Protein 4PWW (pdb70)

Solvent-accessible surface area: 5290 Å² total; per-residue (Å²): 85,23,2,12,4,86,0,100,60,66,94,72,135,18,0,67,117,0,0,104,63,1,19,103,48,0,103,174,76,59,9,85,30,60,79,56,96,68,65,133,32,4,44,2,66,2,36,61,5,82,103,103,20,25,111,61,0,32,128,7,8,92,120,7,24,151,118,61,65,16,54,36,54,110,39,138,171,75,41,192,54,9,140,95,123

Foldseek 3Di:
DKKKKKWADDAPVLSCVLCVVLVVLLVVQVWDWDWDDDPRMIIIIIPPDDDVRVVVSVVSNVVSCVVRVIDMDIDDPPDPVNPPD

CATH classification: 3.30.70.600

Nearest PDB structures (foldseek):
  4pww-assembly1_A-2  TM=1.012E+00  e=9.361E-15  synthetic construct
  4rjv-assembly2_C  TM=9.203E-01  e=1.880E-11  synthetic construct
  6zv9-assembly1_A  TM=9.373E-01  e=1.623E-10  synthetic construct
  2mtl-assembly1_A  TM=8.366E-01  e=4.615E-11  synthetic construct
  4nez-assembly1_A-2  TM=9.099E-01  e=1.733E-08  synthetic construct

Sequence (85 aa):
MEMDIRFRGDDLEALLKAAIEMIKQALKFGATITLSLDGNDLEIRITGVPEQVRKELAKEAERLAKEFGITVTRTIRGSWSLEHH

Structure (mmCIF, N/CA/C/O backbone):
data_4PWW
#
_entry.id   4PWW
#
_cell.length_a   33.548
_cell.length_b   69.645
_cell.length_c   73.138
_cell.angle_alpha   90.000
_cell.angle_beta   90.000
_cell.angle_gamma   90.000
#
_symmetry.space_group_name_H-M   'I 21 21 21'
#
loop_
_entity.id
_entity.type
_entity.pdbx_description
1 polymer OR494
2 non-polymer 'PHOSPHATE ION'
3 non-polymer 'ACETIC ACID'
4 water water
#
loop_
_atom_site.group_PDB
_atom_site.id
_atom_site.type_symbol
_atom_site.label_atom_id
_atom_site.label_alt_id
_atom_site.label_comp_id
_atom_site.label_asym_id
_atom_site.label_entity_id
_atom_site.label_seq_id
_atom_site.pdbx_PDB_ins_code
_atom_site.Cartn_x
_atom_site.Cartn_y
_atom_site.Cartn_z
_atom_site.occupancy
_atom_site.B_iso_or_equiv
_atom_site.auth_seq_id
_atom_site.auth_comp_id
_atom_site.auth_asym_id
_atom_site.auth_atom_id
_atom_site.pdbx_PDB_model_num
ATOM 1 N N . MET A 1 1 ? 13.128 44.189 43.171 1.00 38.48 1 MET A N 1
ATOM 2 C CA . MET A 1 1 ? 13.944 43.787 44.308 1.00 39.34 1 MET A CA 1
ATOM 3 C C . MET A 1 1 ? 14.636 42.467 44.018 1.00 35.80 1 MET A C 1
ATOM 4 O O . MET A 1 1 ? 13.987 41.436 43.847 1.00 36.88 1 MET A O 1
ATOM 9 N N . GLU A 1 2 ? 15.957 42.492 43.961 1.00 33.04 2 GLU A N 1
ATOM 10 C CA . GLU A 1 2 ? 16.680 41.255 43.752 1.00 26.71 2 GLU A CA 1
ATOM 11 C C . GLU A 1 2 ? 16.641 40.400 45.013 1.00 21.15 2 GLU A C 1
ATOM 12 O O . GLU A 1 2 ? 16.150 40.826 46.064 1.00 22.38 2 GLU A O 1
ATOM 18 N N . MET A 1 3 ? 17.107 39.172 44.884 1.00 16.02 3 MET A N 1
ATOM 19 C CA . MET A 1 3 ? 17.388 38.362 46.059 1.00 15.15 3 MET A CA 1
ATOM 20 C C . MET A 1 3 ? 18.814 37.857 45.950 1.00 14.28 3 MET A C 1
ATOM 21 O O . MET A 1 3 ? 19.283 37.482 44.873 1.00 16.03 3 MET A O 1
ATOM 26 N N . ASP A 1 4 ? 19.532 37.929 47.057 1.00 12.19 4 ASP A N 1
ATOM 27 C CA . ASP A 1 4 ? 20.911 37.477 47.107 1.00 11.93 4 ASP A CA 1
ATOM 28 C C . ASP A 1 4 ? 20.999 36.304 48.058 1.00 13.17 4 ASP A C 1
ATOM 29 O O . ASP A 1 4 ? 20.474 36.356 49.177 1.00 13.16 4 ASP A O 1
ATOM 34 N N . ILE A 1 5 ? 21.644 35.240 47.615 1.00 11.71 5 ILE A N 1
ATOM 35 C CA . ILE A 1 5 ? 21.885 34.098 48.473 1.00 11.54 5 ILE A CA 1
ATOM 36 C C . ILE A 1 5 ? 23.319 33.612 48.332 1.00 11.54 5 ILE A C 1
ATOM 37 O O . ILE A 1 5 ? 24.018 33.917 47.351 1.00 12.98 5 ILE A O 1
ATOM 42 N N . ARG A 1 6 ? 23.766 32.847 49.311 1.00 11.34 6 ARG A N 1
ATOM 43 C CA . ARG A 1 6 ? 25.074 32.218 49.234 1.00 11.73 6 ARG A CA 1
ATOM 44 C C . ARG A 1 6 ? 24.942 30.742 49.520 1.00 11.00 6 ARG A C 1
ATOM 45 O O . ARG A 1 6 ? 24.211 30.349 50.434 1.00 12.94 6 ARG A O 1
ATOM 53 N N . PHE A 1 7 ? 25.654 29.930 48.747 1.00 13.42 7 PHE A N 1
ATOM 54 C CA . PHE A 1 7 ? 25.763 28.499 48.995 1.00 14.82 7 PHE A CA 1
ATOM 55 C C . PHE A 1 7 ? 27.125 28.238 49.611 1.00 16.88 7 PHE A C 1
ATOM 56 O O . PHE A 1 7 ? 28.143 28.762 49.142 1.00 15.86 7 PHE A O 1
ATOM 64 N N . ARG A 1 8 ? 27.160 27.406 50.643 1.00 15.96 8 ARG A N 1
ATOM 65 C CA . ARG A 1 8 ? 28.434 27.024 51.221 1.00 18.04 8 ARG A CA 1
ATOM 66 C C . ARG A 1 8 ? 28.346 25.687 51.935 1.00 17.13 8 ARG A C 1
ATOM 67 O O . ARG A 1 8 ? 27.251 25.152 52.136 1.00 17.10 8 ARG A O 1
ATOM 75 N N . GLY A 1 9 ? 29.503 25.140 52.294 1.00 18.83 9 GLY A N 1
ATOM 76 C CA . GLY A 1 9 ? 29.543 23.891 53.029 1.00 21.52 9 GLY A CA 1
ATOM 77 C C . GLY A 1 9 ? 29.948 22.684 52.205 1.00 24.92 9 GLY A C 1
ATOM 78 O O . GLY A 1 9 ? 29.705 21.552 52.617 1.00 28.09 9 GLY A O 1
ATOM 79 N N . ASP A 1 10 ? 30.566 22.920 51.048 1.00 25.32 10 ASP A N 1
ATOM 80 C CA . ASP A 1 10 ? 31.084 21.836 50.204 1.00 26.89 10 ASP A CA 1
ATOM 81 C C . ASP A 1 10 ? 32.014 22.413 49.137 1.00 26.14 10 ASP A C 1
ATOM 82 O O . ASP A 1 10 ? 32.106 23.631 48.991 1.00 26.22 10 ASP A O 1
ATOM 87 N N . ASP A 1 11 ? 32.701 21.552 48.389 1.00 26.66 11 ASP A N 1
ATOM 88 C CA . ASP A 1 11 ? 33.563 22.039 47.312 1.00 28.64 11 ASP A CA 1
ATOM 89 C C . ASP A 1 11 ? 32.730 22.662 46.190 1.00 27.54 11 ASP A C 1
ATOM 90 O O . ASP A 1 11 ? 31.521 22.435 46.113 1.00 27.04 11 ASP A O 1
ATOM 95 N N . LEU A 1 12 ? 33.370 23.454 45.334 1.00 26.91 12 LEU A N 1
ATOM 96 C CA . LEU A 1 12 ? 32.642 24.249 44.342 1.00 29.85 12 LEU A CA 1
ATOM 97 C C . LEU A 1 12 ? 31.821 23.411 43.356 1.00 30.86 12 LEU A C 1
ATOM 98 O O . LEU A 1 12 ? 30.701 23.780 42.999 1.00 29.11 12 LEU A O 1
ATOM 103 N N . GLU A 1 13 ? 32.379 22.288 42.917 1.00 32.13 13 GLU A N 1
ATOM 104 C CA . GLU A 1 13 ? 31.663 21.398 42.010 1.00 32.99 13 GLU A CA 1
ATOM 105 C C . GLU A 1 13 ? 30.342 20.947 42.632 1.00 32.82 13 GLU A C 1
ATOM 106 O O . GLU A 1 13 ? 29.295 20.958 41.981 1.00 33.37 13 GLU A O 1
ATOM 112 N N . ALA A 1 14 ? 30.396 20.574 43.905 1.00 31.64 14 ALA A N 1
ATOM 113 C CA . ALA A 1 14 ? 29.207 20.127 44.622 1.00 30.47 14 ALA A CA 1
ATOM 114 C C . ALA A 1 14 ? 28.215 21.260 44.889 1.00 28.03 14 ALA A C 1
ATOM 115 O O . ALA A 1 14 ? 27.005 21.054 44.829 1.00 29.04 14 ALA A O 1
ATOM 117 N N . LEU A 1 15 ? 28.716 22.454 45.194 1.00 26.85 15 LEU A N 1
ATOM 118 C CA . LEU A 1 15 ? 27.824 23.593 45.381 1.00 23.33 15 LEU A CA 1
ATOM 119 C C . LEU A 1 15 ? 27.156 23.966 44.056 1.00 23.92 15 LEU A C 1
ATOM 120 O O . LEU A 1 15 ? 25.988 24.344 44.030 1.00 22.58 15 LEU A O 1
ATOM 125 N N . LEU A 1 16 ? 27.903 23.853 42.957 1.00 25.66 16 LEU A N 1
ATOM 126 C CA . LEU A 1 16 ? 27.349 24.143 41.636 1.00 27.08 16 LEU A CA 1
ATOM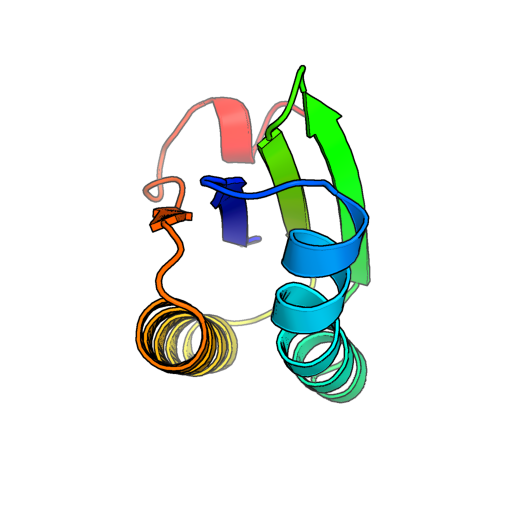 127 C C . LEU A 1 16 ? 26.266 23.138 41.250 1.00 29.59 16 LEU A C 1
ATOM 128 O O . LEU A 1 16 ? 25.268 23.500 40.624 1.00 31.82 16 LEU A O 1
ATOM 133 N N . LYS A 1 17 ? 26.448 21.881 41.634 1.00 29.16 17 LYS A N 1
ATOM 134 C CA . LYS A 1 17 ? 25.452 20.873 41.293 1.00 30.33 17 LYS A CA 1
ATOM 135 C C . LYS A 1 17 ? 24.190 21.069 42.132 1.00 28.34 17 LYS A C 1
ATOM 136 O O . LYS A 1 17 ? 23.088 20.745 41.697 1.00 28.61 17 LYS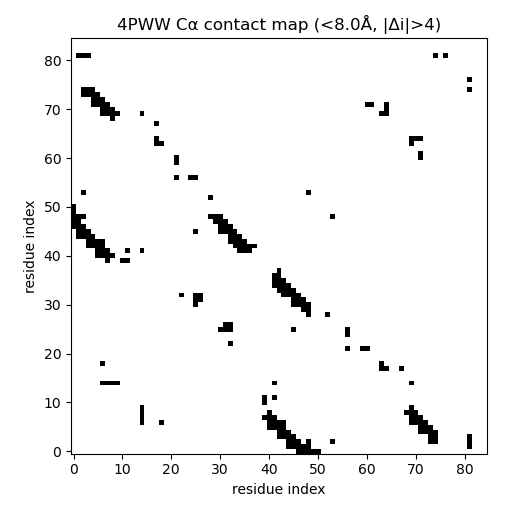 A O 1
ATOM 142 N N . ALA A 1 18 ? 24.353 21.619 43.329 1.00 27.53 18 ALA A N 1
ATOM 143 C CA . ALA A 1 18 ? 23.206 21.977 44.145 1.00 27.16 18 ALA A CA 1
ATOM 144 C C . ALA A 1 18 ? 22.533 23.202 43.536 1.00 27.59 18 ALA A C 1
ATOM 145 O O . ALA A 1 18 ? 21.311 23.267 43.432 1.00 29.08 18 ALA A O 1
ATOM 147 N N . ALA A 1 19 ? 23.348 24.162 43.113 1.00 26.47 19 ALA A N 1
ATOM 148 C CA . ALA A 1 19 ? 22.848 25.437 42.619 1.00 29.62 19 ALA A CA 1
ATOM 149 C C . ALA A 1 19 ? 22.119 25.333 41.287 1.00 30.86 19 ALA A C 1
ATOM 150 O O . ALA A 1 19 ? 21.196 26.106 41.024 1.00 31.66 19 ALA A O 1
ATOM 152 N N . ILE A 1 20 ? 22.536 24.382 40.455 1.00 31.23 20 ILE A N 1
ATOM 153 C CA . ILE A 1 20 ? 22.072 24.311 39.069 1.00 30.63 20 ILE A CA 1
ATOM 154 C C . ILE A 1 20 ? 20.549 24.216 38.926 1.00 30.09 20 ILE A C 1
ATOM 155 O O . ILE A 1 20 ? 19.978 24.801 38.010 1.00 29.94 20 ILE A O 1
ATOM 160 N N . GLU A 1 21 ? 19.880 23.525 39.844 1.00 30.46 21 GLU A N 1
ATOM 161 C CA . GLU A 1 21 ? 18.428 23.451 39.752 1.00 31.50 21 GLU A CA 1
ATOM 162 C C . GLU A 1 21 ? 17.771 24.784 40.100 1.00 28.81 21 GLU A C 1
ATOM 163 O O . GLU A 1 21 ? 16.761 25.155 39.503 1.00 29.23 21 GLU A O 1
ATOM 169 N N . MET A 1 22 ? 18.344 25.517 41.052 1.00 29.08 22 MET A N 1
ATOM 170 C CA . MET A 1 22 ? 17.789 26.824 41.385 1.00 27.70 22 MET A CA 1
ATOM 171 C C . MET A 1 22 ? 18.037 27.800 40.242 1.00 25.17 22 MET A C 1
ATOM 172 O O . MET A 1 22 ? 17.186 28.630 39.937 1.00 25.77 22 MET A O 1
ATOM 177 N N . ILE A 1 23 ? 19.207 27.698 39.625 1.00 25.26 23 ILE A N 1
ATOM 178 C CA . ILE A 1 23 ? 19.537 28.554 38.481 1.00 25.08 23 ILE A CA 1
ATOM 179 C C . ILE A 1 23 ? 18.563 28.345 37.325 1.00 24.66 23 ILE A C 1
ATOM 180 O O . ILE A 1 23 ? 18.065 29.306 36.732 1.00 24.57 23 ILE A O 1
ATOM 185 N N . LYS A 1 24 ? 18.285 27.085 37.028 1.00 22.30 24 LYS A N 1
ATOM 186 C CA . LYS A 1 24 ? 17.316 26.751 35.995 1.00 24.50 24 LYS A CA 1
ATOM 187 C C . LYS A 1 24 ? 15.939 27.361 36.264 1.00 26.94 24 LYS A C 1
ATOM 188 O O . LYS A 1 24 ? 15.322 27.939 35.374 1.00 27.55 24 LYS A O 1
ATOM 194 N N . GLN A 1 25 ? 15.459 27.238 37.497 1.00 25.69 25 GLN A N 1
ATOM 195 C CA . GLN A 1 25 ? 14.152 27.786 37.838 1.00 25.40 25 GLN A CA 1
ATOM 196 C C . GLN A 1 25 ? 14.140 29.298 37.729 1.00 25.15 25 GLN A C 1
ATOM 197 O O . GLN A 1 25 ? 13.197 29.884 37.182 1.00 25.48 25 GLN A O 1
ATOM 203 N N . ALA A 1 26 ? 15.191 29.927 38.257 1.00 24.25 26 ALA A N 1
ATOM 204 C CA . ALA A 1 26 ? 15.335 31.369 38.143 1.00 25.47 26 ALA A CA 1
ATOM 205 C C . ALA A 1 26 ? 15.311 31.799 36.666 1.00 26.07 26 ALA A C 1
ATOM 206 O O . ALA A 1 26 ? 14.598 32.733 36.297 1.00 26.00 26 ALA A O 1
ATOM 208 N N . LEU A 1 27 ? 16.079 31.103 35.831 1.00 23.55 27 LEU A N 1
ATOM 209 C CA . LEU A 1 27 ? 16.140 31.395 34.399 1.00 23.45 27 LEU A CA 1
ATOM 210 C C . LEU A 1 27 ? 14.751 31.356 33.768 1.00 26.08 27 LEU A C 1
ATOM 211 O O . LEU A 1 27 ? 14.372 32.264 33.027 1.00 26.78 27 LEU A O 1
ATOM 216 N N . LYS A 1 28 ? 13.973 30.331 34.105 1.00 26.13 28 LYS A N 1
ATOM 217 C CA . LYS A 1 28 ? 12.646 30.187 33.524 1.00 26.38 28 LYS A CA 1
ATOM 218 C C . LYS A 1 28 ? 11.652 31.220 34.062 1.00 26.80 28 LYS A C 1
ATOM 219 O O . LYS A 1 28 ? 10.659 31.535 33.416 1.00 28.03 28 LYS A O 1
ATOM 225 N N . PHE A 1 29 ? 11.919 31.759 35.243 1.00 25.98 29 PHE A N 1
ATOM 226 C CA . PHE A 1 29 ? 11.097 32.832 35.783 1.00 26.22 29 PHE A CA 1
ATOM 227 C C . PHE A 1 29 ? 11.379 34.141 35.053 1.00 24.46 29 PHE A C 1
ATOM 228 O O . PHE A 1 29 ? 10.736 35.155 35.319 1.00 27.78 29 PHE A O 1
ATOM 236 N N . GLY A 1 30 ? 12.362 34.136 34.158 1.00 24.56 30 GLY A N 1
ATOM 237 C CA . GLY A 1 30 ? 12.735 35.347 33.450 1.00 26.94 30 GLY A CA 1
ATOM 238 C C . GLY A 1 30 ? 13.770 36.160 34.209 1.00 26.52 30 GLY A C 1
ATOM 239 O O . GLY A 1 30 ? 14.045 37.316 33.873 1.00 26.65 30 GLY A O 1
ATOM 240 N N . ALA A 1 31 ? 14.361 35.551 35.232 1.00 25.59 31 ALA A N 1
ATOM 241 C CA . ALA A 1 31 ? 15.344 36.233 36.062 1.00 24.92 31 ALA A CA 1
ATOM 242 C C . ALA A 1 31 ? 16.705 36.344 35.395 1.00 23.43 31 ALA A C 1
ATOM 243 O O . ALA A 1 31 ? 17.024 35.622 34.452 1.00 24.87 31 ALA A O 1
ATOM 245 N N . THR A 1 32 ? 17.513 37.255 35.918 1.00 24.10 32 THR A N 1
ATOM 246 C CA . THR A 1 32 ? 18.904 37.355 35.539 1.00 23.72 32 THR A CA 1
ATOM 247 C C . THR A 1 32 ? 19.677 36.917 36.769 1.00 22.31 32 THR A C 1
ATOM 248 O O . THR A 1 32 ? 19.410 37.405 37.866 1.00 24.40 32 THR A O 1
ATOM 252 N N . ILE A 1 33 ? 20.586 35.966 36.589 1.00 21.66 33 ILE A N 1
ATOM 253 C CA . ILE A 1 33 ? 21.327 35.397 37.717 1.00 21.75 33 ILE A CA 1
ATOM 254 C C . ILE A 1 33 ? 22.805 35.727 37.605 1.00 21.92 33 ILE A C 1
ATOM 255 O O . ILE A 1 33 ? 23.419 35.509 36.565 1.00 23.73 33 ILE A O 1
ATOM 260 N N . THR A 1 34 ? 23.373 36.248 38.685 1.00 22.90 34 THR A N 1
ATOM 261 C CA . THR A 1 34 ? 24.773 36.644 38.706 1.00 23.09 34 THR A CA 1
ATOM 262 C C . THR A 1 34 ? 25.520 35.772 39.710 1.00 22.84 34 THR A C 1
ATOM 263 O O . THR A 1 34 ? 25.086 35.624 40.850 1.00 23.71 34 THR A O 1
ATOM 267 N N . LEU A 1 35 ? 26.615 35.170 39.274 1.00 21.70 35 LEU A N 1
ATOM 268 C CA . LEU A 1 35 ? 27.367 34.233 40.093 1.00 22.89 35 LEU A CA 1
ATOM 269 C C . LEU A 1 35 ? 28.777 34.717 40.270 1.00 21.69 35 LEU A C 1
ATOM 270 O O . LEU A 1 35 ? 29.378 35.247 39.336 1.00 22.30 35 LEU A O 1
ATOM 275 N N . SER A 1 36 ? 29.315 34.504 41.466 1.00 20.58 36 SER A N 1
ATOM 276 C CA . SER A 1 36 ? 30.710 34.813 41.749 1.00 19.98 36 SER A CA 1
ATOM 277 C C . SER A 1 36 ? 31.150 34.037 42.987 1.00 19.11 36 SER A C 1
ATOM 278 O O . SER A 1 36 ? 30.309 33.582 43.769 1.00 19.26 36 SER A O 1
ATOM 281 N N . LEU A 1 37 ? 32.461 33.892 43.155 1.00 18.09 37 LEU A N 1
ATOM 282 C CA . LEU A 1 37 ? 33.040 33.223 44.318 1.00 19.55 37 LEU A CA 1
ATOM 283 C C . LEU A 1 37 ? 33.533 34.230 45.325 1.00 19.23 37 LEU A C 1
ATOM 284 O O . LEU A 1 37 ? 34.040 35.293 44.968 1.00 21.09 37 LEU A O 1
ATOM 289 N N . ASP A 1 38 ? 33.378 33.881 46.597 1.00 17.02 38 ASP A N 1
ATOM 290 C CA . ASP A 1 38 ? 33.997 34.629 47.681 1.00 17.20 38 ASP A CA 1
ATOM 291 C C . ASP A 1 38 ? 34.634 33.589 48.578 1.00 15.31 38 ASP A C 1
ATOM 292 O O . ASP A 1 38 ? 33.959 32.975 49.405 1.00 16.20 38 ASP A O 1
ATOM 297 N N . GLY A 1 39 ? 35.923 33.356 48.375 1.00 15.28 39 GLY A N 1
ATOM 298 C CA . GLY A 1 39 ? 36.578 32.240 49.020 1.00 16.29 39 GLY A CA 1
ATOM 299 C C . GLY A 1 39 ? 35.951 30.941 48.553 1.00 18.41 39 GLY A C 1
ATOM 300 O O . GLY A 1 39 ? 35.918 30.653 47.351 1.00 19.34 39 GLY A O 1
ATOM 301 N N . ASN A 1 40 ? 35.440 30.163 49.504 1.00 18.92 40 ASN A N 1
ATOM 302 C CA . ASN A 1 40 ? 34.772 28.905 49.195 1.00 20.63 40 ASN A CA 1
ATOM 303 C C . ASN A 1 40 ? 33.261 29.051 49.124 1.00 20.13 40 ASN A C 1
ATOM 304 O O . ASN A 1 40 ? 32.550 28.056 48.994 1.00 23.52 40 ASN A O 1
ATOM 309 N N . ASP A 1 41 ? 32.772 30.284 49.220 1.00 17.67 41 ASP A N 1
ATOM 310 C CA . ASP A 1 41 ? 31.333 30.537 49.128 1.00 18.44 41 ASP A CA 1
ATOM 311 C C . ASP A 1 41 ? 30.915 30.865 47.701 1.00 16.89 41 ASP A C 1
ATOM 312 O O . ASP A 1 41 ? 31.589 31.623 47.011 1.00 18.32 41 ASP A O 1
ATOM 317 N N . LEU A 1 42 ? 29.782 30.320 47.281 1.00 15.57 42 LEU A N 1
ATOM 318 C CA . LEU A 1 42 ? 29.206 30.669 45.991 1.00 14.66 42 LEU A CA 1
ATOM 319 C C . LEU A 1 42 ? 28.129 31.745 46.174 1.00 13.60 42 LEU A C 1
ATOM 320 O O . LEU A 1 42 ? 27.099 31.504 46.813 1.00 15.00 42 LEU A O 1
ATOM 325 N N . GLU A 1 43 ? 28.380 32.935 45.636 1.00 14.14 43 GLU A N 1
ATOM 326 C CA . GLU A 1 43 ? 27.445 34.047 45.741 1.00 14.81 43 GLU A CA 1
ATOM 327 C C . GLU A 1 43 ? 26.518 34.046 44.538 1.00 14.51 43 GLU A C 1
ATOM 328 O O . GLU A 1 43 ? 26.981 33.945 43.397 1.00 15.79 43 GLU A O 1
ATOM 334 N N . ILE A 1 44 ? 25.224 34.174 44.798 1.00 13.84 44 ILE A N 1
ATOM 335 C CA . ILE A 1 44 ? 24.205 34.162 43.753 1.00 14.87 44 ILE A CA 1
ATOM 336 C C . ILE A 1 44 ? 23.287 35.365 43.894 1.00 15.81 44 ILE A C 1
ATOM 337 O O . ILE A 1 44 ? 22.609 35.523 44.920 1.00 18.50 44 ILE A O 1
ATOM 342 N N . ARG A 1 45 ? 23.285 36.234 42.888 1.00 14.47 45 ARG A N 1
ATOM 343 C CA . ARG A 1 45 ? 22.359 37.350 42.856 1.00 15.59 45 ARG A CA 1
ATOM 344 C C . ARG A 1 45 ? 21.294 37.024 41.833 1.00 15.22 45 ARG A C 1
ATOM 345 O O . ARG A 1 45 ? 21.610 36.613 40.715 1.00 16.72 45 ARG A O 1
ATOM 353 N N . ILE A 1 46 ? 20.042 37.229 42.198 1.00 15.70 46 ILE A N 1
ATOM 354 C CA . ILE A 1 46 ? 18.945 36.982 41.271 1.00 15.69 46 ILE A CA 1
ATOM 355 C C . ILE A 1 46 ? 18.135 38.252 41.125 1.00 16.16 46 ILE A C 1
ATOM 356 O O . ILE A 1 46 ? 17.604 38.766 42.112 1.00 17.04 46 ILE A O 1
ATOM 361 N N . THR A 1 47 ? 18.043 38.760 39.898 1.00 17.85 47 THR A N 1
ATOM 362 C CA . THR A 1 47 ? 17.310 39.991 39.628 1.00 20.85 47 THR A CA 1
ATOM 363 C C . THR A 1 47 ? 16.142 39.738 38.671 1.00 22.00 47 THR A C 1
ATOM 364 O O . THR A 1 47 ? 16.054 38.677 38.048 1.00 20.75 47 THR A O 1
ATOM 368 N N . GLY A 1 48 ? 15.239 40.708 38.574 1.00 23.11 48 GLY A N 1
ATOM 369 C CA . GLY A 1 48 ? 14.093 40.592 37.679 1.00 22.12 48 GLY A CA 1
ATOM 370 C C . GLY A 1 48 ? 13.054 39.622 38.205 1.00 24.67 48 GLY A C 1
ATOM 371 O O . GLY A 1 48 ? 12.273 39.051 37.442 1.00 29.88 48 GLY A O 1
ATOM 372 N N . VAL A 1 49 ? 13.048 39.448 39.522 1.00 23.80 49 VAL A N 1
ATOM 373 C CA . VAL A 1 49 ? 12.112 38.552 40.195 1.00 23.45 49 VAL A CA 1
ATOM 374 C C . VAL A 1 49 ? 11.185 39.313 41.144 1.00 23.08 49 VAL A C 1
ATOM 375 O O . VAL A 1 49 ? 11.650 39.984 42.064 1.00 24.07 49 VAL A O 1
ATOM 379 N N . PRO A 1 50 ? 9.865 39.203 40.927 1.00 22.43 50 PRO A N 1
ATOM 380 C CA . PRO A 1 50 ? 8.907 39.834 41.839 1.00 21.30 50 PRO A CA 1
ATOM 381 C C . PRO A 1 50 ? 8.737 39.032 43.131 1.00 19.74 50 PRO A C 1
ATOM 382 O O . PRO A 1 50 ? 9.280 37.931 43.262 1.00 18.49 50 PRO A O 1
ATOM 386 N N . GLU A 1 51 ? 7.980 39.594 44.066 1.00 19.09 51 GLU A N 1
ATOM 387 C CA . GLU A 1 51 ? 7.770 38.997 45.383 1.00 20.60 51 GLU A CA 1
ATOM 388 C C . GLU A 1 51 ? 7.447 37.498 45.375 1.00 18.28 51 GLU A C 1
ATOM 389 O O . GLU A 1 51 ? 8.101 36.715 46.076 1.00 17.82 51 GLU A O 1
ATOM 395 N N . GLN A 1 52 ? 6.455 37.090 44.585 1.00 18.01 52 GLN A N 1
ATOM 396 C CA . GLN A 1 52 ? 6.029 35.691 44.606 1.00 18.35 52 GLN A CA 1
ATOM 397 C C . GLN A 1 52 ? 7.121 34.764 44.102 1.00 18.60 52 GLN A C 1
ATOM 398 O O . GLN A 1 52 ? 7.294 33.648 44.595 1.00 17.76 52 GLN A O 1
ATOM 404 N N . VAL A 1 53 ? 7.853 35.222 43.097 1.00 18.47 53 VAL A N 1
ATOM 405 C CA . VAL A 1 53 ? 8.939 34.421 42.563 1.00 16.72 53 VAL A CA 1
ATOM 406 C C . VAL A 1 53 ? 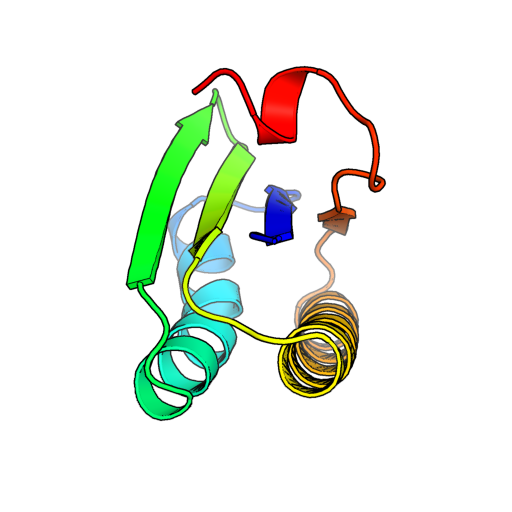10.071 34.262 43.590 1.00 15.98 53 VAL A C 1
ATOM 407 O O . VAL A 1 53 ? 10.649 33.179 43.724 1.00 16.66 53 VAL A O 1
ATOM 411 N N . ARG A 1 54 ? 10.358 35.326 44.336 1.00 13.14 54 ARG A N 1
ATOM 412 C CA . ARG A 1 54 ? 11.380 35.240 45.380 1.00 12.18 54 ARG A CA 1
ATOM 413 C C . ARG A 1 54 ? 10.966 34.222 46.443 1.00 12.89 54 ARG A C 1
ATOM 414 O O . ARG A 1 54 ? 11.790 33.435 46.903 1.00 13.08 54 ARG A O 1
ATOM 422 N N . LYS A 1 55 ? 9.685 34.225 46.811 1.00 13.79 55 LYS A N 1
ATOM 423 C CA . LYS A 1 55 ? 9.180 33.246 47.770 1.00 13.89 55 LYS A CA 1
ATOM 424 C C . LYS A 1 55 ? 9.387 31.827 47.266 1.00 13.65 55 LYS A C 1
ATOM 425 O O . LYS A 1 55 ? 9.788 30.940 48.024 1.00 15.40 55 LYS A O 1
ATOM 431 N N . GLU A 1 56 ? 9.093 31.609 45.986 1.00 13.75 56 GLU A N 1
ATOM 432 C CA . GLU A 1 56 ? 9.234 30.278 45.411 1.00 14.89 56 GLU A CA 1
ATOM 433 C C . GLU A 1 56 ? 10.689 29.839 45.321 1.00 14.98 56 GLU A C 1
ATOM 434 O O . GLU A 1 56 ? 11.021 28.685 45.604 1.00 15.48 56 GLU A O 1
ATOM 440 N N . LEU A 1 57 ? 11.556 30.770 44.938 1.00 13.67 57 LEU A N 1
ATOM 441 C CA . LEU A 1 57 ? 12.985 30.492 44.883 1.00 13.86 57 LEU A CA 1
ATOM 442 C C . LEU A 1 57 ? 13.562 30.221 46.280 1.00 13.85 57 LEU A C 1
ATOM 443 O O . LEU A 1 57 ? 14.463 29.402 46.433 1.00 13.78 57 LEU A O 1
ATOM 448 N N . ALA A 1 58 ? 13.021 30.882 47.301 1.00 12.11 58 ALA A N 1
ATOM 449 C CA . ALA A 1 58 ? 13.472 30.631 48.665 1.00 12.78 58 ALA A CA 1
ATOM 450 C C . ALA A 1 58 ? 13.078 29.216 49.097 1.00 13.69 58 ALA A C 1
ATOM 451 O O . ALA A 1 58 ? 13.848 28.528 49.771 1.00 14.73 58 ALA A O 1
ATOM 453 N N . LYS A 1 59 ? 11.885 28.773 48.699 1.00 13.57 59 LYS A N 1
ATOM 454 C CA . LYS A 1 59 ? 11.457 27.398 48.995 1.00 15.11 59 LYS A CA 1
ATOM 455 C C . LYS A 1 59 ? 12.369 26.388 48.301 1.00 14.47 59 LYS A C 1
ATOM 456 O O . LYS A 1 59 ? 12.720 25.358 48.873 1.00 15.25 59 LYS A O 1
ATOM 462 N N . GLU A 1 60 ? 12.742 26.684 47.058 1.00 13.06 60 GLU A N 1
ATOM 463 C CA . GLU A 1 60 ? 13.669 25.833 46.327 1.00 13.51 60 GLU A CA 1
ATOM 464 C C . GLU A 1 60 ? 15.040 25.776 47.015 1.00 13.60 60 GLU A C 1
ATOM 465 O O . GLU A 1 60 ? 15.635 24.703 47.143 1.00 13.86 60 GLU A O 1
ATOM 471 N N . ALA A 1 61 ? 15.523 26.924 47.479 1.00 12.29 61 ALA A N 1
ATOM 472 C CA . ALA A 1 61 ? 16.805 26.972 48.179 1.00 12.41 61 ALA A CA 1
ATOM 473 C C . ALA A 1 61 ? 16.779 26.070 49.418 1.00 13.25 61 ALA A C 1
ATOM 474 O O . ALA A 1 61 ? 17.738 25.348 49.698 1.00 14.00 61 ALA A O 1
ATOM 476 N N . GLU A 1 62 ? 15.661 26.095 50.142 1.00 12.27 62 GLU A N 1
ATOM 477 C CA . GLU A 1 62 ? 15.486 25.243 51.313 1.00 13.14 62 GLU A CA 1
ATOM 478 C C . GLU A 1 62 ? 15.515 23.761 50.939 1.00 13.25 62 GLU A C 1
ATOM 479 O O . GLU A 1 62 ? 16.153 22.955 51.612 1.00 14.69 62 GLU A O 1
ATOM 485 N N . ARG A 1 63 ? 14.834 23.404 49.855 1.00 13.26 63 ARG A N 1
ATOM 486 C CA . ARG A 1 63 ? 14.840 22.019 49.407 1.00 13.51 63 ARG A CA 1
ATOM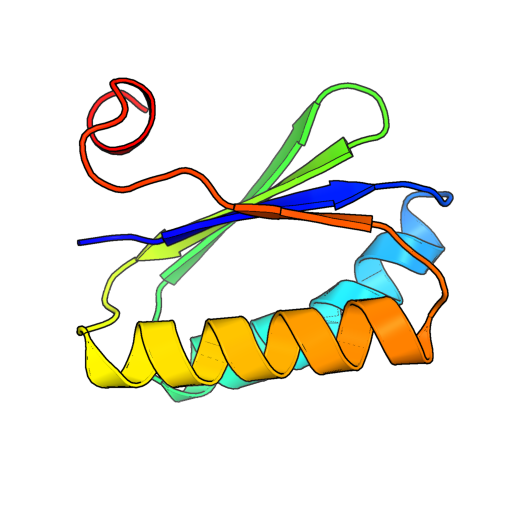 487 C C . ARG A 1 63 ? 16.258 21.568 49.044 1.00 13.42 63 ARG A C 1
ATOM 488 O O . ARG A 1 63 ? 16.664 20.443 49.361 1.00 14.41 63 ARG A O 1
ATOM 496 N N . LEU A 1 64 ? 17.011 22.448 48.391 1.00 12.80 64 LEU A N 1
ATOM 497 C CA . LEU A 1 64 ? 18.369 22.112 47.970 1.00 13.07 64 LEU A CA 1
ATOM 498 C C . LEU A 1 64 ? 19.321 21.974 49.158 1.00 13.70 64 LEU A C 1
ATOM 499 O O . LEU A 1 64 ? 20.187 21.101 49.168 1.00 14.94 64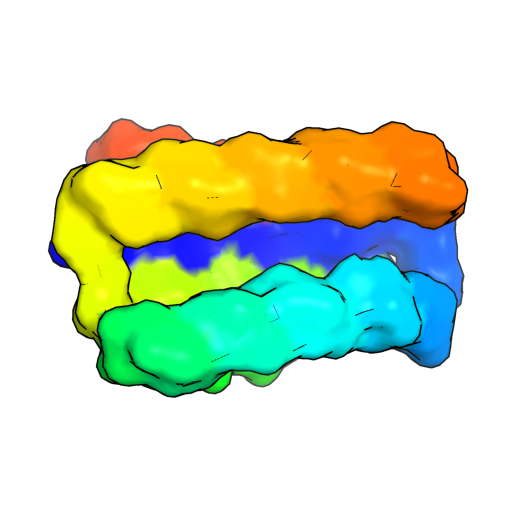 LEU A O 1
ATOM 504 N N . ALA A 1 65 ? 19.161 22.840 50.156 1.00 13.55 65 ALA A N 1
ATOM 505 C CA . ALA A 1 65 ? 19.985 22.755 51.363 1.00 13.38 65 ALA A CA 1
ATOM 506 C C . ALA A 1 65 ? 19.780 21.403 52.029 1.00 14.20 65 ALA A C 1
ATOM 507 O O . ALA A 1 65 ? 20.737 20.750 52.449 1.00 15.49 65 ALA A O 1
ATOM 509 N N . LYS A 1 66 ? 18.521 20.983 52.101 1.00 14.16 66 LYS A N 1
ATOM 510 C CA . LYS A 1 66 ? 18.162 19.700 52.689 1.00 14.21 66 LYS A CA 1
ATOM 511 C C . LYS A 1 66 ? 18.688 18.544 51.841 1.00 14.91 66 LYS A C 1
ATOM 512 O O . LYS A 1 66 ? 19.299 17.604 52.348 1.00 16.70 66 LYS A O 1
ATOM 518 N N . GLU A 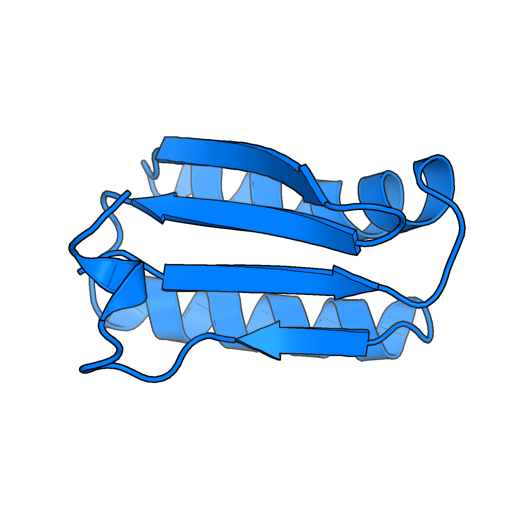1 67 ? 18.428 18.614 50.540 1.00 14.45 67 GLU A N 1
ATOM 519 C CA . GLU A 1 67 ? 18.847 17.565 49.621 1.00 16.67 67 GLU A CA 1
ATOM 520 C C . GLU A 1 67 ? 20.344 17.274 49.717 1.00 15.87 67 GLU A C 1
ATOM 521 O O . GLU A 1 67 ? 20.754 16.114 49.750 1.00 17.11 67 GLU A O 1
ATOM 527 N N . PHE A 1 68 ? 21.151 18.330 49.777 1.00 15.65 68 PHE A N 1
ATOM 528 C CA . PHE A 1 68 ? 22.595 18.184 49.613 1.00 17.13 68 PHE A CA 1
ATOM 529 C C . PHE A 1 68 ? 23.407 18.351 50.895 1.00 18.63 68 PHE A C 1
ATOM 530 O O . PHE A 1 68 ? 24.624 18.179 50.885 1.00 19.51 68 PHE A O 1
ATOM 538 N N . GLY A 1 69 ? 22.735 18.669 51.998 1.00 17.52 69 GLY A N 1
ATOM 539 C CA . GLY A 1 69 ? 23.424 18.826 53.269 1.00 18.75 69 GLY A CA 1
ATOM 540 C C . GLY A 1 69 ? 24.399 19.986 53.245 1.00 18.12 69 GLY A C 1
ATOM 541 O O . GLY A 1 69 ? 25.517 19.889 53.756 1.00 19.43 69 GLY A O 1
ATOM 542 N N . ILE A 1 70 ? 23.975 21.084 52.631 1.00 15.65 70 ILE A N 1
ATOM 543 C CA . ILE A 1 70 ? 24.784 22.289 52.561 1.00 14.78 70 ILE A CA 1
ATOM 544 C C . ILE A 1 70 ? 24.058 23.411 53.289 1.00 14.40 70 ILE A C 1
ATOM 545 O O . ILE A 1 70 ? 22.956 23.221 53.807 1.00 14.98 70 ILE A O 1
ATOM 550 N N . THR A 1 71 ? 24.682 24.576 53.321 1.00 14.38 71 THR A N 1
ATOM 551 C CA . THR A 1 71 ? 24.112 25.736 53.966 1.00 15.37 71 THR A CA 1
ATOM 552 C C . THR A 1 71 ? 23.805 26.791 52.922 1.00 14.58 71 THR A C 1
ATOM 553 O O . THR A 1 71 ? 24.640 27.083 52.061 1.00 14.98 71 THR A O 1
ATOM 557 N N . VAL A 1 72 ? 22.597 27.340 52.979 1.00 13.71 72 VAL A N 1
ATOM 558 C CA . VAL A 1 72 ? 22.240 28.460 52.128 1.00 12.73 72 VAL A CA 1
ATO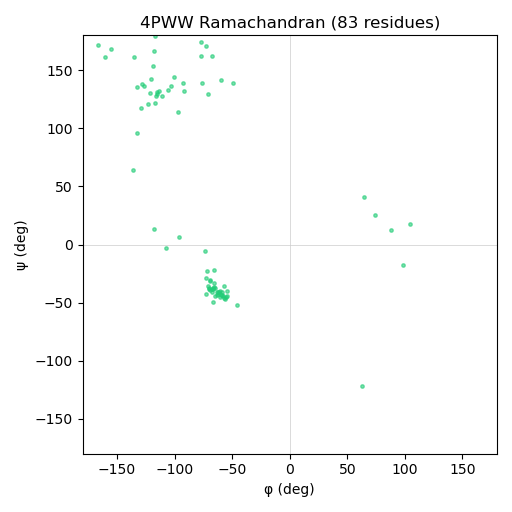M 559 C C . VAL A 1 72 ? 21.833 29.621 53.020 1.00 11.99 72 VAL A C 1
ATOM 560 O O . VAL A 1 72 ? 21.033 29.455 53.951 1.00 13.46 72 VAL A O 1
ATOM 564 N N . THR A 1 73 ? 22.402 30.789 52.752 1.00 11.15 73 THR A N 1
ATOM 565 C CA . THR A 1 73 ? 22.058 31.987 53.502 1.00 11.26 73 THR A CA 1
ATOM 566 C C . THR A 1 73 ? 21.470 32.998 52.545 1.00 12.14 73 THR A C 1
ATOM 567 O O . THR A 1 73 ? 21.757 32.967 51.347 1.00 12.45 73 THR A O 1
ATOM 571 N N . ARG A 1 74 ? 20.631 33.879 53.063 1.00 12.65 74 ARG A N 1
ATOM 572 C CA . ARG A 1 74 ? 19.962 34.853 52.226 1.00 12.12 74 ARG A CA 1
ATOM 573 C C . ARG A 1 74 ? 20.063 36.239 52.824 1.00 12.52 74 ARG A C 1
ATOM 574 O O . ARG A 1 74 ? 19.887 36.418 54.028 1.00 13.52 74 ARG A O 1
ATOM 582 N N . THR A 1 75 ? 20.364 37.216 51.987 1.00 11.82 75 THR A N 1
ATOM 583 C CA . THR A 1 75 ? 20.448 38.592 52.430 1.00 11.54 75 THR A CA 1
ATOM 584 C C . THR A 1 75 ? 19.054 39.127 52.758 1.00 12.21 75 THR A C 1
ATOM 585 O O . THR A 1 75 ? 18.122 39.007 51.949 1.00 13.46 75 THR A O 1
ATOM 589 N N . ILE A 1 76 ? 18.915 39.719 53.940 1.00 12.22 76 ILE A N 1
ATOM 590 C CA . ILE A 1 76 ? 17.641 40.271 54.387 1.00 12.62 76 ILE A CA 1
ATOM 591 C C . ILE A 1 76 ? 17.364 41.602 53.687 1.00 13.96 76 ILE A C 1
ATOM 592 O O . ILE A 1 76 ? 18.277 42.411 53.473 1.00 14.39 76 ILE A O 1
ATOM 597 N N . ARG A 1 77 ? 16.109 41.802 53.297 1.00 15.39 77 ARG A N 1
ATOM 598 C CA . ARG A 1 77 ? 15.673 43.040 52.675 1.00 16.88 77 ARG A CA 1
ATOM 599 C C . ARG A 1 77 ? 16.134 44.239 53.495 1.00 18.88 77 ARG A C 1
ATOM 600 O O . ARG A 1 77 ? 16.100 44.206 54.728 1.00 18.46 77 ARG A O 1
ATOM 608 N N . GLY A 1 78 ? 16.591 45.286 52.815 1.00 18.63 78 GLY A N 1
ATOM 609 C CA . GLY A 1 78 ? 17.050 46.482 53.501 1.00 18.67 78 GLY A CA 1
ATOM 610 C C . GLY A 1 78 ? 18.562 46.531 53.654 1.00 17.86 78 GLY A C 1
ATOM 611 O O . GLY A 1 78 ? 19.125 47.589 53.905 1.00 18.96 78 GLY A O 1
ATOM 612 N N . SER A 1 79 ? 19.214 45.382 53.499 1.00 16.32 79 SER A N 1
ATOM 613 C CA . SER A 1 79 ? 20.669 45.294 53.607 1.00 14.54 79 SER A CA 1
ATOM 614 C C . SER A 1 79 ? 21.377 46.176 52.600 1.00 15.82 79 SER A C 1
ATOM 615 O O . SER A 1 79 ? 20.965 46.262 51.444 1.00 19.21 79 SER A O 1
ATOM 618 N N . TRP A 1 80 ? 22.468 46.793 53.040 1.00 17.29 80 TRP A N 1
ATOM 619 C CA . TRP A 1 80 ? 23.276 47.663 52.197 1.00 20.65 80 TRP A CA 1
ATOM 620 C C . TRP A 1 80 ? 23.717 46.957 50.916 1.00 22.96 80 TRP A C 1
ATOM 621 O O . TRP A 1 80 ? 23.709 47.544 49.835 1.00 23.41 80 TRP A O 1
ATOM 632 N N . SER A 1 81 ? 24.087 45.689 51.045 1.00 23.17 81 SER A N 1
ATOM 633 C CA . SER A 1 81 ? 24.650 44.939 49.923 1.00 24.32 81 SER A CA 1
ATOM 634 C C . SER A 1 81 ? 23.658 44.721 48.784 1.00 26.18 81 SER A C 1
ATOM 635 O O . SER A 1 81 ? 24.063 44.473 47.653 1.00 29.42 81 SER A O 1
ATOM 638 N N . LEU A 1 82 ? 22.364 44.804 49.083 1.00 25.96 82 LEU A N 1
ATOM 639 C CA . LEU A 1 82 ? 21.337 44.552 48.070 1.00 29.74 82 LEU A CA 1
ATOM 640 C C . LEU A 1 82 ? 21.270 45.633 46.991 1.00 35.56 82 LEU A C 1
ATOM 641 O O . LEU A 1 82 ? 20.930 45.347 45.844 1.00 34.94 82 LEU A O 1
ATOM 646 N N . GLU A 1 83 ? 21.598 46.868 47.3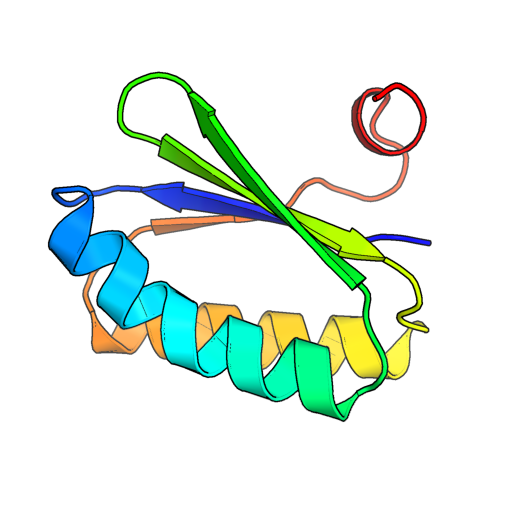53 1.00 40.69 83 GLU A N 1
ATOM 647 C CA . GLU A 1 83 ? 21.521 47.975 46.404 1.00 45.42 83 GLU A CA 1
ATOM 648 C C . GLU A 1 83 ? 22.876 48.622 46.147 1.00 48.09 83 GLU A C 1
ATOM 649 O O . GLU A 1 83 ? 22.953 49.711 45.576 1.00 49.52 83 GLU A O 1
ATOM 655 N N . HIS A 1 84 ? 23.943 47.953 46.569 1.00 48.62 84 HIS A N 1
ATOM 656 C CA . HIS A 1 84 ? 25.286 48.484 46.380 1.00 50.59 84 HIS A CA 1
ATOM 657 C C . HIS A 1 84 ? 26.253 47.411 45.891 1.00 51.93 84 HIS A C 1
ATOM 658 O O . HIS A 1 84 ? 27.207 47.050 46.584 1.00 53.35 84 HIS A O 1
ATOM 665 N N . HIS A 1 85 ? 25.987 46.905 44.690 1.00 51.01 85 HIS A N 1
ATOM 666 C CA . HIS A 1 85 ? 26.864 45.943 44.039 1.00 50.68 85 HIS A CA 1
ATOM 667 C C . HIS A 1 85 ? 27.803 46.650 43.069 1.00 51.54 85 HIS A C 1
ATOM 668 O O . HIS A 1 85 ? 29.002 46.369 43.042 1.00 52.66 85 HIS A O 1
#

B-factor: mean 25.28, std 10.45, range [11.0, 64.69]

Secondary structure (DSSP, 8-state):
--EEEEEESS-HHHHHHHHHHHHHHHHHTT-EEEEEEETTEEEEEEES--HHHHHHHHHHHHHHHHHHT-EEEEPPTT-GGGS--

Radius of gyration: 11.89 Å; Cα contacts (8 Å, |Δi|>4): 123; chains: 1; bounding box: 30×31×21 Å